Protein AF-A0A353Q3J8-F1 (afdb_monomer_lite)

Structure (mmCIF, N/CA/C/O backbone):
data_AF-A0A353Q3J8-F1
#
_entry.id   AF-A0A353Q3J8-F1
#
loop_
_atom_site.group_PDB
_atom_site.id
_atom_site.type_symbol
_atom_site.label_atom_id
_atom_site.label_alt_id
_atom_site.label_comp_id
_atom_site.label_asym_id
_atom_site.label_entity_id
_atom_site.label_seq_id
_atom_site.pdbx_PDB_ins_code
_atom_site.Cartn_x
_atom_site.Cartn_y
_atom_site.Cartn_z
_atom_site.occupancy
_atom_site.B_iso_or_equiv
_atom_site.auth_seq_id
_atom_site.auth_comp_id
_atom_site.auth_asym_id
_atom_site.auth_atom_id
_atom_site.pdbx_PDB_model_num
ATOM 1 N N . GLU A 1 1 ? 7.662 11.497 9.996 1.00 85.94 1 GLU A N 1
ATOM 2 C CA . GLU A 1 1 ? 6.488 12.151 10.629 1.00 85.94 1 GLU A CA 1
ATOM 3 C C . GLU A 1 1 ? 5.181 11.897 9.872 1.00 85.94 1 GLU A C 1
ATOM 5 O O . GLU A 1 1 ? 4.240 11.417 10.492 1.00 85.94 1 GLU A O 1
ATOM 10 N N . GLY A 1 2 ? 5.117 12.108 8.548 1.00 94.62 2 GLY A N 1
ATOM 11 C CA . GLY A 1 2 ? 3.888 11.893 7.757 1.00 94.62 2 GLY A CA 1
ATOM 12 C C . GLY A 1 2 ? 3.270 10.490 7.864 1.00 94.62 2 GLY A C 1
ATOM 13 O O . GLY A 1 2 ? 2.069 10.369 8.090 1.00 94.62 2 GLY A O 1
ATOM 14 N N . ALA A 1 3 ? 4.080 9.427 7.793 1.00 95.50 3 ALA A N 1
ATOM 15 C CA . ALA A 1 3 ? 3.588 8.055 7.955 1.00 95.50 3 ALA A CA 1
ATOM 16 C C . ALA A 1 3 ? 2.994 7.796 9.353 1.00 95.50 3 ALA A C 1
ATOM 18 O O . ALA A 1 3 ? 1.948 7.164 9.468 1.00 95.50 3 ALA A O 1
ATOM 19 N N . ALA A 1 4 ? 3.618 8.326 10.411 1.00 95.88 4 ALA A N 1
ATOM 20 C CA . ALA A 1 4 ? 3.119 8.195 11.780 1.00 95.88 4 ALA A CA 1
ATOM 21 C C . ALA A 1 4 ? 1.770 8.901 11.965 1.00 95.88 4 ALA A C 1
ATOM 23 O O . ALA A 1 4 ? 0.846 8.330 12.545 1.00 95.88 4 ALA A O 1
ATOM 24 N N . LEU A 1 5 ? 1.631 10.107 11.406 1.00 97.31 5 LEU A N 1
ATOM 25 C CA . LEU A 1 5 ? 0.361 10.827 11.402 1.00 97.31 5 LEU A CA 1
ATOM 26 C C . LEU A 1 5 ? -0.719 10.057 10.628 1.00 97.31 5 LEU A C 1
ATOM 28 O O . LEU A 1 5 ? -1.830 9.899 11.127 1.00 97.31 5 LEU A O 1
ATOM 32 N N . ALA A 1 6 ? -0.391 9.525 9.449 1.00 97.25 6 ALA A N 1
ATOM 33 C CA . ALA A 1 6 ? -1.319 8.722 8.659 1.00 97.25 6 ALA A CA 1
ATOM 34 C C . ALA A 1 6 ? -1.784 7.462 9.412 1.00 97.25 6 ALA A C 1
ATOM 36 O O . ALA A 1 6 ? -2.981 7.193 9.444 1.00 97.25 6 ALA A O 1
ATOM 37 N N . MET A 1 7 ? -0.876 6.732 10.072 1.00 96.69 7 MET A N 1
ATOM 38 C CA . MET A 1 7 ? -1.235 5.572 10.904 1.00 96.69 7 MET A CA 1
ATOM 39 C C . MET A 1 7 ? -2.183 5.960 12.048 1.00 96.69 7 MET A C 1
ATOM 41 O O . MET A 1 7 ? -3.181 5.279 12.272 1.00 96.69 7 MET A O 1
ATOM 45 N N . SER A 1 8 ? -1.924 7.085 12.725 1.00 97.25 8 SER A N 1
ATOM 46 C CA . SER A 1 8 ? -2.803 7.602 13.784 1.00 97.25 8 SER A CA 1
ATOM 47 C C . SER A 1 8 ? -4.209 7.941 13.266 1.00 97.25 8 SER A C 1
ATOM 49 O O . SER A 1 8 ? -5.211 7.576 13.884 1.00 97.25 8 SER A O 1
ATOM 51 N N . ILE A 1 9 ? -4.301 8.567 12.088 1.00 97.44 9 ILE A N 1
ATOM 52 C CA . ILE A 1 9 ? -5.581 8.868 11.430 1.00 97.44 9 ILE A CA 1
ATOM 53 C C . ILE A 1 9 ? -6.329 7.576 11.079 1.00 97.44 9 ILE A C 1
ATOM 55 O O . ILE A 1 9 ? -7.507 7.450 11.409 1.00 97.44 9 ILE A O 1
ATOM 59 N N . LEU A 1 10 ? -5.654 6.610 10.445 1.00 97.75 10 LEU A N 1
ATOM 60 C CA . LEU A 1 10 ? -6.245 5.323 10.064 1.00 97.75 10 LEU A CA 1
ATOM 61 C C . LEU A 1 10 ? -6.813 4.588 11.280 1.00 97.75 10 LEU A C 1
ATOM 63 O O . LEU A 1 10 ? -7.967 4.161 11.251 1.00 97.75 10 LEU A O 1
ATOM 67 N N . LYS A 1 11 ? -6.039 4.511 12.365 1.00 97.12 11 LYS A N 1
ATOM 68 C CA . LYS A 1 11 ? -6.471 3.872 13.609 1.00 97.12 11 LYS A CA 1
ATOM 69 C C . LYS A 1 11 ? -7.671 4.582 14.235 1.00 97.12 11 LYS A C 1
ATOM 71 O O . LYS A 1 11 ? -8.666 3.939 14.547 1.00 97.12 11 LYS A O 1
ATOM 76 N N . THR A 1 12 ? -7.626 5.911 14.320 1.00 98.12 12 THR A N 1
ATOM 77 C CA . THR A 1 12 ? -8.729 6.714 14.875 1.00 98.12 12 THR A CA 1
ATOM 78 C C . THR A 1 12 ? -10.029 6.526 14.085 1.00 98.12 12 THR A C 1
ATOM 80 O O . THR A 1 12 ? -11.115 6.490 14.660 1.00 98.12 12 THR A O 1
ATOM 83 N N . LEU A 1 13 ? -9.950 6.427 12.755 1.00 98.00 13 LEU A N 1
ATOM 84 C CA . LEU A 1 13 ? -11.119 6.174 11.909 1.00 98.00 13 LEU A CA 1
ATOM 85 C C . LEU A 1 13 ? -11.656 4.749 12.096 1.00 98.00 13 LEU A C 1
ATOM 87 O O . LEU A 1 13 ? -12.871 4.564 12.164 1.00 98.00 13 LEU A O 1
ATOM 91 N N . TYR A 1 14 ? -10.764 3.765 12.216 1.00 97.44 14 TYR A N 1
ATOM 92 C CA . TYR A 1 14 ? -11.132 2.371 12.455 1.00 97.44 14 TYR A CA 1
ATOM 93 C C . TYR A 1 14 ? -11.848 2.199 13.801 1.00 97.44 14 TYR A C 1
ATOM 95 O O . TYR A 1 14 ? -12.928 1.618 13.848 1.00 97.44 14 TYR A O 1
ATOM 103 N N . GLU A 1 15 ? -11.325 2.804 14.871 1.00 97.38 15 GLU A N 1
ATOM 104 C CA . GLU A 1 15 ? -11.934 2.790 16.211 1.00 97.38 15 GLU A CA 1
ATOM 105 C C . GLU A 1 15 ? -13.334 3.429 16.241 1.00 97.38 15 GLU A C 1
ATOM 107 O O . GLU A 1 15 ? -14.168 3.082 17.075 1.00 97.38 15 GLU A O 1
ATOM 112 N N . LYS A 1 16 ? -13.632 4.331 15.298 1.00 98.06 16 LYS A N 1
ATOM 113 C CA . LYS A 1 16 ? -14.966 4.928 15.113 1.00 98.06 16 LYS A CA 1
ATOM 114 C C . LYS A 1 16 ? -15.912 4.075 14.256 1.00 98.06 16 LYS A C 1
ATOM 116 O O . LYS A 1 16 ? -17.033 4.506 13.991 1.00 98.06 16 LYS A O 1
ATOM 121 N N . GLY A 1 17 ? -15.481 2.896 13.807 1.00 97.38 17 GLY A N 1
ATOM 122 C CA . GLY A 1 17 ? -16.269 1.977 12.984 1.00 97.38 17 GLY A CA 1
ATOM 123 C C . GLY A 1 17 ? -16.333 2.347 11.499 1.00 97.38 17 GLY A C 1
ATOM 124 O O . GLY A 1 17 ? -17.244 1.904 10.796 1.00 97.38 17 GLY A O 1
ATOM 125 N N . ALA A 1 18 ? -15.410 3.175 10.999 1.00 98.00 18 ALA A N 1
ATOM 126 C CA . ALA A 1 18 ? -15.385 3.546 9.587 1.00 98.00 18 ALA A CA 1
ATOM 127 C C . ALA A 1 18 ? -14.914 2.385 8.694 1.00 98.00 18 ALA A C 1
ATOM 129 O O . ALA A 1 18 ? -14.015 1.625 9.049 1.00 98.00 18 ALA A O 1
ATOM 130 N N . LYS A 1 19 ? -15.461 2.306 7.475 1.00 96.88 19 LYS A N 1
ATOM 131 C CA . LYS A 1 19 ? -14.875 1.509 6.386 1.00 96.88 19 LYS A CA 1
ATOM 132 C C . LYS A 1 19 ? -13.833 2.355 5.666 1.00 96.88 19 LYS A C 1
ATOM 134 O O . LYS A 1 19 ? -14.153 3.451 5.209 1.00 96.88 19 LYS A O 1
ATOM 139 N N . ILE A 1 20 ? -12.605 1.856 5.565 1.00 96.69 20 ILE A N 1
ATOM 140 C CA . ILE A 1 20 ? -11.456 2.633 5.093 1.00 96.69 20 ILE A CA 1
ATOM 141 C C . ILE A 1 20 ? -10.846 1.962 3.866 1.00 96.69 20 ILE A C 1
ATOM 143 O O . ILE A 1 20 ? -10.585 0.764 3.869 1.00 96.69 20 ILE A O 1
ATOM 147 N N . ILE A 1 21 ? -10.575 2.762 2.835 1.00 95.88 21 ILE A N 1
ATOM 148 C CA . ILE A 1 21 ? -9.667 2.415 1.741 1.00 95.88 21 ILE A CA 1
ATOM 149 C C . ILE A 1 21 ? -8.624 3.525 1.686 1.00 95.88 21 ILE A C 1
ATOM 151 O O . ILE A 1 21 ? -8.974 4.699 1.581 1.00 95.88 21 ILE A O 1
ATOM 155 N N . ALA A 1 22 ? -7.349 3.157 1.771 1.00 95.31 22 ALA A N 1
ATOM 156 C CA . ALA A 1 22 ? -6.245 4.103 1.728 1.00 95.31 22 ALA A CA 1
ATOM 157 C C . ALA A 1 22 ? -5.172 3.619 0.753 1.00 95.31 22 ALA A C 1
ATOM 159 O O . ALA A 1 22 ? -4.749 2.467 0.792 1.00 95.31 22 ALA A O 1
ATOM 160 N N . THR A 1 23 ? -4.712 4.519 -0.112 1.00 94.25 23 THR A N 1
ATOM 161 C CA . THR A 1 23 ? -3.574 4.289 -1.007 1.00 94.25 23 THR A CA 1
ATOM 162 C C . THR A 1 23 ? -2.373 5.064 -0.497 1.00 94.25 23 THR A C 1
ATOM 164 O O . THR A 1 23 ? -2.505 6.224 -0.109 1.00 94.25 23 THR A O 1
ATOM 167 N N . THR A 1 24 ? -1.192 4.456 -0.514 1.00 92.38 24 THR A N 1
ATOM 168 C CA . THR A 1 24 ? 0.020 5.097 -0.003 1.00 92.38 24 THR A CA 1
ATOM 169 C C . THR A 1 24 ? 1.272 4.590 -0.703 1.00 92.38 24 THR A C 1
ATOM 171 O O . THR A 1 24 ? 1.320 3.457 -1.181 1.00 92.38 24 THR A O 1
ATOM 174 N N . HIS A 1 25 ? 2.300 5.436 -0.725 1.00 90.19 25 HIS A N 1
ATOM 175 C CA . HIS A 1 25 ? 3.664 5.062 -1.094 1.00 90.19 25 HIS A CA 1
ATOM 176 C C . HIS A 1 25 ? 4.556 4.808 0.136 1.00 90.19 25 HIS A C 1
ATOM 178 O O . HIS A 1 25 ? 5.687 4.359 -0.025 1.00 90.19 25 HIS A O 1
ATOM 184 N N . TYR A 1 26 ? 4.066 5.059 1.358 1.00 91.81 26 TYR A N 1
ATOM 185 C CA . TYR A 1 26 ? 4.822 4.824 2.590 1.00 91.81 26 TYR A CA 1
ATOM 186 C C . TYR A 1 26 ? 4.901 3.334 2.923 1.00 91.81 26 TYR A C 1
ATOM 188 O O . TYR A 1 26 ? 3.887 2.675 3.169 1.00 91.81 26 TYR A O 1
ATOM 196 N N . SER A 1 27 ? 6.123 2.807 2.970 1.00 90.81 27 SER A N 1
ATOM 197 C CA . SER A 1 27 ? 6.390 1.405 3.303 1.00 90.81 27 SER A CA 1
ATOM 198 C C . SER A 1 27 ? 6.016 1.074 4.749 1.00 90.81 27 SER A C 1
ATOM 200 O O . SER A 1 27 ? 5.580 -0.036 5.036 1.00 90.81 27 SER A O 1
ATOM 202 N N . GLU A 1 28 ? 6.113 2.043 5.653 1.00 94.31 28 GLU A N 1
ATOM 203 C CA . GLU A 1 28 ? 5.763 1.909 7.065 1.00 94.31 28 GLU A CA 1
ATOM 204 C C . GLU A 1 28 ? 4.282 1.573 7.252 1.00 94.31 28 GLU A C 1
ATOM 206 O O . GLU A 1 28 ? 3.941 0.752 8.100 1.00 94.31 28 GLU A O 1
ATOM 211 N N . ILE A 1 29 ? 3.404 2.131 6.409 1.00 94.94 29 ILE A N 1
ATOM 212 C CA . ILE A 1 29 ? 1.969 1.822 6.447 1.00 94.94 29 ILE A CA 1
ATOM 213 C C . ILE A 1 29 ? 1.708 0.388 5.969 1.00 94.94 29 ILE A C 1
ATOM 215 O O . ILE A 1 29 ? 0.834 -0.281 6.514 1.00 94.94 29 ILE A O 1
ATOM 219 N N . LYS A 1 30 ? 2.499 -0.130 5.015 1.00 93.31 30 LYS A N 1
ATOM 220 C CA . LYS A 1 30 ? 2.408 -1.545 4.611 1.00 93.31 30 LYS A CA 1
ATOM 221 C C . LYS A 1 30 ? 2.725 -2.468 5.784 1.00 93.31 30 LYS A C 1
ATOM 223 O O . LYS A 1 30 ? 2.032 -3.459 5.985 1.00 93.31 30 LYS A O 1
ATOM 228 N N . VAL A 1 31 ? 3.758 -2.133 6.563 1.00 93.75 31 VAL A N 1
ATOM 229 C CA . VAL A 1 31 ? 4.143 -2.893 7.763 1.00 93.75 31 VAL A CA 1
ATOM 230 C C . VAL A 1 31 ? 3.077 -2.776 8.851 1.00 93.75 31 VAL A C 1
ATOM 232 O O . VAL A 1 31 ? 2.745 -3.775 9.481 1.00 93.75 31 VAL A O 1
ATOM 235 N 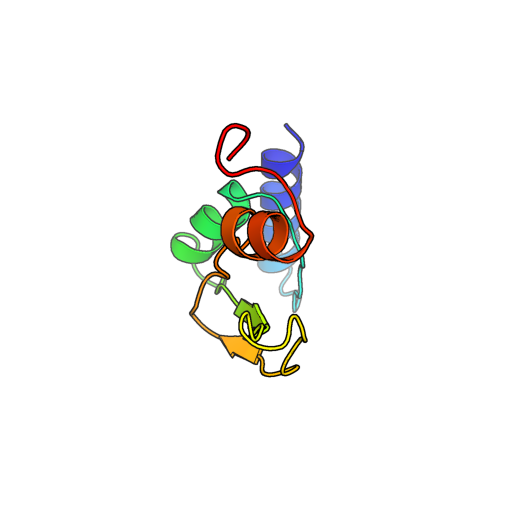N . PHE A 1 32 ? 2.518 -1.584 9.052 1.00 95.25 32 PHE A N 1
ATOM 236 C CA . PHE A 1 32 ? 1.402 -1.356 9.970 1.00 95.25 32 PHE A CA 1
ATOM 237 C C . PHE A 1 32 ? 0.196 -2.237 9.630 1.00 95.25 32 PHE A C 1
ATOM 239 O O . PHE A 1 32 ? -0.267 -2.977 10.490 1.00 95.25 32 PHE A O 1
ATOM 246 N N . ALA A 1 33 ? -0.237 -2.254 8.367 1.00 95.00 33 ALA A N 1
ATOM 247 C CA . ALA A 1 33 ? -1.383 -3.045 7.919 1.00 95.00 33 ALA A CA 1
ATOM 248 C C . ALA A 1 33 ? -1.170 -4.571 7.990 1.00 95.00 33 ALA A C 1
ATOM 250 O O . ALA A 1 33 ? -2.127 -5.318 7.856 1.00 95.00 33 ALA A O 1
ATOM 251 N N . MET A 1 34 ? 0.066 -5.053 8.178 1.00 92.69 34 MET A N 1
ATOM 252 C CA . MET A 1 34 ? 0.331 -6.475 8.459 1.00 92.69 34 MET A CA 1
ATOM 253 C C . MET A 1 34 ? 0.215 -6.833 9.941 1.00 92.69 34 MET A C 1
ATOM 255 O O . MET A 1 34 ? 0.103 -8.009 10.271 1.00 92.69 34 MET A O 1
ATOM 259 N N . LYS A 1 35 ? 0.363 -5.847 10.830 1.00 93.62 35 LYS A N 1
ATOM 260 C CA . LYS A 1 35 ? 0.495 -6.062 12.276 1.00 93.62 35 LYS A CA 1
ATOM 261 C C . LYS A 1 35 ? -0.748 -5.644 13.046 1.00 93.62 35 LYS A C 1
ATOM 263 O O . LYS A 1 35 ? -1.032 -6.242 14.077 1.00 93.62 35 LYS A O 1
ATOM 268 N N . GLU A 1 36 ? -1.433 -4.605 12.583 1.00 94.94 36 GLU A N 1
ATOM 269 C CA . GLU A 1 36 ? -2.605 -4.066 13.260 1.00 94.94 36 GLU A CA 1
ATOM 270 C C . GLU A 1 36 ? -3.853 -4.872 12.887 1.00 94.94 36 GLU A C 1
ATOM 272 O O . GLU A 1 36 ? -4.155 -5.079 11.711 1.00 94.94 36 GLU A O 1
ATOM 277 N N . GLU A 1 37 ? -4.595 -5.308 13.900 1.00 93.81 37 GLU A N 1
ATOM 278 C CA . GLU A 1 37 ? -5.871 -5.990 13.714 1.00 93.81 37 GLU A CA 1
ATOM 279 C C . GLU A 1 37 ? -6.885 -5.084 12.996 1.00 93.81 37 GLU A C 1
ATOM 281 O O . GLU A 1 37 ? -6.986 -3.889 13.273 1.00 93.81 37 GLU A O 1
ATOM 286 N N . GLY A 1 38 ? -7.652 -5.662 12.070 1.00 95.00 38 GLY A N 1
ATOM 287 C CA . GLY A 1 38 ? -8.659 -4.934 11.293 1.00 95.00 38 GLY A CA 1
ATOM 288 C C . GLY A 1 38 ? -8.118 -4.213 10.056 1.00 95.00 38 GLY A C 1
ATOM 289 O O . GLY A 1 38 ? -8.902 -3.621 9.313 1.00 95.00 38 GLY A O 1
ATOM 290 N N . PHE A 1 39 ? -6.812 -4.301 9.792 1.00 96.69 39 PHE A N 1
ATOM 291 C CA . PHE A 1 39 ? -6.184 -3.805 8.571 1.00 96.69 39 PHE A CA 1
ATOM 292 C C . PHE A 1 39 ? -5.638 -4.963 7.731 1.00 96.69 39 PHE A C 1
ATOM 294 O O . PHE A 1 39 ? -5.199 -5.983 8.252 1.00 96.69 39 PHE A O 1
ATOM 301 N N . GLU A 1 40 ? -5.668 -4.798 6.410 1.00 95.81 40 GLU A N 1
ATOM 302 C CA . GLU A 1 40 ? -5.091 -5.743 5.455 1.00 95.81 40 GLU A CA 1
ATOM 303 C C . GLU A 1 40 ? -4.428 -4.959 4.316 1.00 95.81 40 GLU A C 1
ATOM 305 O O . GLU A 1 40 ? -4.912 -3.903 3.898 1.00 95.81 40 GLU A O 1
ATOM 310 N N . ASN A 1 41 ? -3.308 -5.466 3.799 1.00 96.12 41 ASN A N 1
ATOM 311 C CA . ASN A 1 41 ? -2.705 -4.910 2.592 1.00 96.12 41 ASN A CA 1
ATOM 312 C C . ASN A 1 41 ? -3.482 -5.325 1.344 1.00 96.12 41 ASN A C 1
ATOM 314 O O . ASN A 1 41 ? -3.912 -6.466 1.213 1.00 96.12 41 ASN A O 1
ATOM 318 N N . ALA A 1 42 ? -3.541 -4.430 0.366 1.00 95.19 42 ALA A N 1
ATOM 319 C CA . ALA A 1 42 ? -3.929 -4.778 -0.988 1.00 95.19 42 ALA A CA 1
ATOM 320 C C . ALA A 1 42 ? -2.997 -4.099 -1.990 1.00 95.19 42 ALA A C 1
ATOM 322 O O . ALA A 1 42 ? -2.428 -3.035 -1.724 1.00 95.19 42 ALA A O 1
ATOM 323 N N . SER A 1 43 ? -2.842 -4.710 -3.157 1.00 93.81 43 SER A N 1
ATOM 324 C CA . SER A 1 43 ? -2.090 -4.131 -4.264 1.00 93.81 43 SER A CA 1
ATOM 325 C C . SER A 1 43 ? -2.771 -4.375 -5.596 1.00 93.81 43 SER A C 1
ATOM 327 O O . SER A 1 43 ? -3.571 -5.292 -5.742 1.00 93.81 43 SER A O 1
ATOM 329 N N . VAL A 1 44 ? -2.477 -3.517 -6.568 1.00 93.25 44 VAL A N 1
ATOM 330 C CA . VAL A 1 44 ? -2.925 -3.705 -7.946 1.00 93.25 44 VAL A CA 1
ATOM 331 C C . VAL A 1 44 ? -1.780 -4.326 -8.723 1.00 93.25 44 VAL A C 1
ATOM 333 O O . VAL A 1 44 ? -0.650 -3.837 -8.669 1.00 93.25 44 VAL A O 1
ATOM 336 N N . GLU A 1 45 ? -2.070 -5.410 -9.426 1.00 92.56 45 GLU A N 1
ATOM 337 C CA . GLU A 1 45 ? -1.083 -6.082 -10.251 1.00 92.56 45 GLU A CA 1
ATOM 338 C C . GLU A 1 45 ? -0.654 -5.208 -11.439 1.00 92.56 45 GLU A C 1
ATOM 340 O O . GLU A 1 45 ? -1.443 -4.500 -12.077 1.00 92.56 45 GLU A O 1
ATOM 345 N N . PHE A 1 46 ? 0.644 -5.280 -11.720 1.00 91.38 46 PHE A N 1
ATOM 346 C CA . PHE A 1 46 ? 1.310 -4.554 -12.782 1.00 91.38 46 PHE A CA 1
ATOM 347 C C . PHE A 1 46 ? 2.147 -5.531 -13.597 1.00 91.38 46 PHE A C 1
ATOM 349 O O . PHE A 1 46 ? 2.980 -6.252 -13.044 1.00 91.38 46 PHE A O 1
ATOM 356 N N . ASP A 1 47 ? 1.934 -5.525 -14.905 1.00 90.50 47 ASP A N 1
ATOM 357 C CA . ASP A 1 47 ? 2.690 -6.328 -15.847 1.00 90.50 47 ASP A CA 1
ATOM 358 C C . ASP A 1 47 ? 3.967 -5.577 -16.251 1.00 90.50 47 ASP A C 1
ATOM 360 O O . ASP A 1 47 ? 3.942 -4.573 -16.972 1.00 90.50 47 ASP A O 1
ATOM 364 N N . VAL A 1 48 ? 5.103 -6.081 -15.766 1.00 86.38 48 VAL A N 1
ATOM 365 C CA . VAL A 1 48 ? 6.434 -5.536 -16.059 1.00 86.38 48 VAL A CA 1
ATOM 366 C C . VAL A 1 48 ? 6.877 -5.793 -17.501 1.00 86.38 48 VAL A C 1
ATOM 368 O O . VAL A 1 48 ? 7.655 -4.997 -18.028 1.00 86.38 48 VAL A O 1
ATOM 371 N N . GLU A 1 49 ? 6.347 -6.827 -18.167 1.00 87.56 49 GLU A N 1
ATOM 372 C CA . GLU A 1 49 ? 6.624 -7.170 -19.569 1.00 87.56 49 GLU A CA 1
ATOM 373 C C . GLU A 1 49 ? 5.847 -6.303 -20.552 1.00 87.56 49 GLU A C 1
ATOM 375 O O . GLU A 1 49 ? 6.305 -6.087 -21.672 1.00 87.56 49 GLU A O 1
ATOM 380 N N . THR A 1 50 ? 4.763 -5.643 -20.137 1.00 90.50 50 THR A N 1
ATOM 381 C CA . THR A 1 50 ? 4.057 -4.641 -20.967 1.00 90.50 50 THR A CA 1
ATOM 382 C C . THR A 1 50 ? 4.134 -3.202 -20.445 1.00 90.50 50 THR A C 1
ATOM 384 O O . THR A 1 50 ? 3.792 -2.283 -21.188 1.00 90.50 50 THR A O 1
ATOM 387 N N . LEU A 1 51 ? 4.632 -2.990 -19.220 1.00 88.81 51 LEU A N 1
ATOM 388 C CA . LEU A 1 51 ? 4.559 -1.727 -18.467 1.00 88.81 51 LEU A CA 1
ATOM 389 C C . LEU A 1 51 ? 3.119 -1.232 -18.279 1.00 88.81 51 LEU A C 1
ATOM 391 O O . LEU A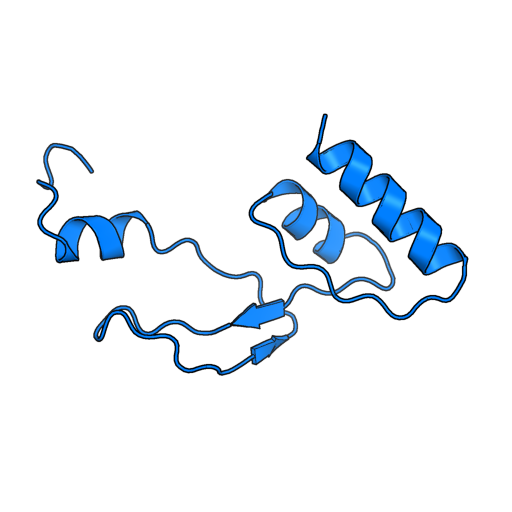 1 51 ? 2.856 -0.028 -18.317 1.00 88.81 51 LEU A O 1
ATOM 395 N N . ARG A 1 52 ? 2.167 -2.152 -18.100 1.00 90.06 52 ARG A N 1
ATOM 396 C CA . ARG A 1 52 ? 0.745 -1.810 -17.986 1.00 90.06 52 ARG A CA 1
ATOM 397 C C . ARG A 1 52 ? 0.148 -2.332 -16.683 1.00 90.06 52 ARG A C 1
ATOM 399 O O . ARG A 1 52 ? 0.491 -3.425 -16.235 1.00 90.06 52 ARG A O 1
ATOM 406 N N . PRO A 1 53 ? -0.783 -1.584 -16.069 1.00 90.69 53 PRO A N 1
ATOM 407 C CA . PRO A 1 53 ? -1.612 -2.139 -15.010 1.00 90.69 53 PRO A CA 1
ATOM 408 C C . PRO A 1 53 ? -2.510 -3.241 -15.584 1.00 90.69 53 PRO A C 1
ATOM 410 O O . PRO A 1 53 ? -3.114 -3.060 -16.641 1.00 90.69 53 PRO A O 1
ATOM 413 N N . THR A 1 54 ? -2.652 -4.358 -14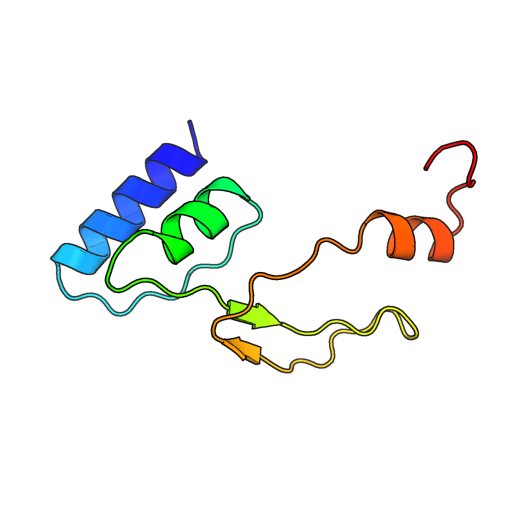.869 1.00 93.69 54 THR A N 1
ATOM 414 C CA . THR A 1 54 ? -3.666 -5.376 -15.212 1.00 93.69 54 THR A CA 1
ATOM 415 C C . THR A 1 54 ? -5.025 -5.041 -14.593 1.00 93.69 54 THR A C 1
ATOM 417 O O . THR A 1 54 ? -6.023 -5.697 -14.882 1.00 93.69 54 THR A O 1
ATOM 420 N N . TYR A 1 55 ? -5.063 -4.014 -13.730 1.00 93.19 55 TYR A N 1
ATOM 421 C CA . TYR A 1 55 ? -6.215 -3.596 -12.924 1.00 93.19 55 TYR A CA 1
ATOM 422 C C . TYR A 1 55 ? -6.781 -4.702 -12.021 1.00 93.19 55 TYR A C 1
ATOM 424 O O . TYR A 1 55 ? -7.891 -4.582 -11.503 1.00 93.19 55 TYR A O 1
ATOM 432 N N . ARG A 1 56 ? -6.007 -5.764 -11.778 1.00 94.75 56 ARG A N 1
ATOM 433 C CA . ARG A 1 56 ? -6.374 -6.839 -10.862 1.00 94.75 56 ARG A CA 1
ATOM 434 C C . ARG A 1 56 ? -5.976 -6.474 -9.435 1.00 94.75 56 ARG A C 1
ATOM 436 O O . ARG A 1 56 ? -4.799 -6.247 -9.163 1.00 94.75 56 ARG A O 1
ATOM 443 N N . LEU A 1 57 ? -6.952 -6.430 -8.530 1.00 94.56 57 LEU A N 1
ATOM 444 C CA . LEU A 1 57 ? -6.716 -6.232 -7.100 1.00 94.56 57 LEU A CA 1
ATOM 445 C C . LEU A 1 57 ? -6.298 -7.555 -6.447 1.00 94.56 57 LEU A C 1
ATOM 447 O O . LEU A 1 57 ? -6.971 -8.571 -6.606 1.00 94.56 57 LEU A O 1
ATOM 451 N N . LEU A 1 58 ? -5.211 -7.518 -5.688 1.00 94.38 58 LEU A N 1
ATOM 452 C CA . LEU A 1 58 ? -4.679 -8.620 -4.900 1.00 94.38 58 LEU A CA 1
ATOM 453 C C . LEU A 1 58 ? -4.755 -8.235 -3.418 1.00 94.38 58 LEU A C 1
ATOM 455 O O . LEU A 1 58 ? -3.975 -7.403 -2.951 1.00 94.38 58 LEU A O 1
ATOM 459 N N . THR A 1 59 ? -5.710 -8.808 -2.688 1.00 94.62 59 THR A N 1
ATOM 460 C CA . THR A 1 59 ? -5.867 -8.617 -1.236 1.00 9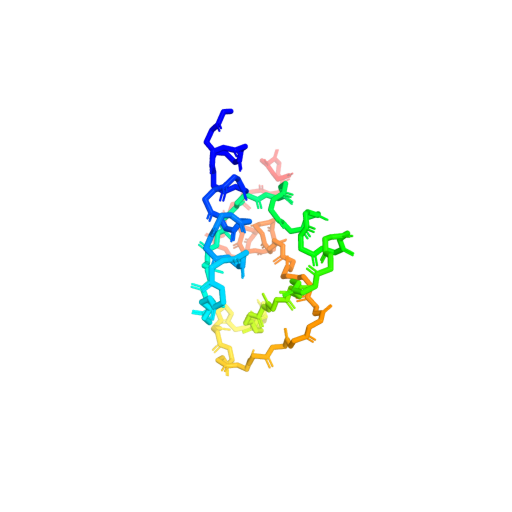4.62 59 THR A CA 1
ATOM 461 C C . THR A 1 59 ? -4.926 -9.540 -0.463 1.00 94.62 59 THR A C 1
ATOM 463 O O . THR A 1 59 ? -4.544 -10.604 -0.950 1.00 94.62 59 THR A O 1
ATOM 466 N N . GLY A 1 60 ? -4.479 -9.105 0.710 1.00 92.19 60 GLY A N 1
ATOM 467 C CA . GLY A 1 60 ? -3.478 -9.789 1.533 1.00 92.19 60 GLY A CA 1
ATOM 468 C C . GLY A 1 60 ? -2.038 -9.664 1.020 1.00 92.19 60 GLY A C 1
ATOM 469 O O . GLY A 1 60 ? -1.098 -10.004 1.739 1.00 92.19 60 GLY A O 1
ATOM 470 N N . ILE A 1 61 ? -1.829 -9.147 -0.198 1.00 89.56 61 ILE A N 1
ATOM 471 C CA . ILE A 1 61 ? -0.508 -9.071 -0.832 1.00 89.56 61 ILE A CA 1
ATOM 472 C C . ILE A 1 61 ? -0.014 -7.617 -0.862 1.00 89.56 61 ILE A C 1
ATOM 474 O O . ILE A 1 61 ? -0.614 -6.775 -1.542 1.00 89.56 61 ILE A O 1
ATOM 478 N N . PRO A 1 62 ? 1.104 -7.292 -0.184 1.00 87.44 62 PRO A N 1
ATOM 479 C CA . PRO A 1 62 ? 1.728 -5.982 -0.315 1.00 87.44 62 PRO A CA 1
ATOM 480 C C . PRO A 1 62 ? 2.300 -5.810 -1.728 1.00 87.44 62 PRO A C 1
ATOM 482 O O . PRO A 1 62 ? 2.996 -6.678 -2.252 1.00 87.44 62 PRO A O 1
ATOM 485 N N . GLY A 1 63 ? 2.062 -4.653 -2.339 1.00 83.94 63 GLY A N 1
ATOM 486 C CA . GLY A 1 63 ? 2.586 -4.370 -3.675 1.00 83.94 63 GLY A CA 1
ATOM 487 C C . GLY A 1 63 ? 4.112 -4.256 -3.679 1.00 83.94 63 GLY A C 1
ATOM 488 O O . GLY A 1 63 ? 4.691 -3.577 -2.816 1.00 83.94 63 GLY A O 1
ATOM 489 N N . LYS A 1 64 ? 4.752 -4.877 -4.677 1.00 80.81 64 LYS A N 1
ATOM 490 C CA . LYS A 1 64 ? 6.192 -4.762 -4.947 1.00 80.81 64 LYS A CA 1
ATOM 491 C C . LYS A 1 64 ? 6.496 -3.448 -5.673 1.00 80.81 64 LYS A C 1
ATOM 493 O O . LYS A 1 64 ? 5.754 -3.037 -6.560 1.00 80.81 64 LYS A O 1
ATOM 498 N N . SER A 1 65 ? 7.598 -2.791 -5.307 1.00 79.75 65 SER A N 1
ATOM 499 C CA . SER A 1 65 ? 8.129 -1.677 -6.100 1.00 79.75 65 SER A CA 1
ATOM 500 C C . SER A 1 65 ? 8.907 -2.237 -7.291 1.00 79.75 65 SER A C 1
ATOM 502 O O . SER A 1 65 ? 9.876 -2.969 -7.099 1.00 79.75 65 SER A O 1
ATOM 504 N N . ASN A 1 66 ? 8.488 -1.900 -8.510 1.00 85.62 66 ASN A N 1
ATOM 505 C CA . ASN A 1 66 ? 9.128 -2.345 -9.754 1.00 85.62 66 ASN A CA 1
ATOM 506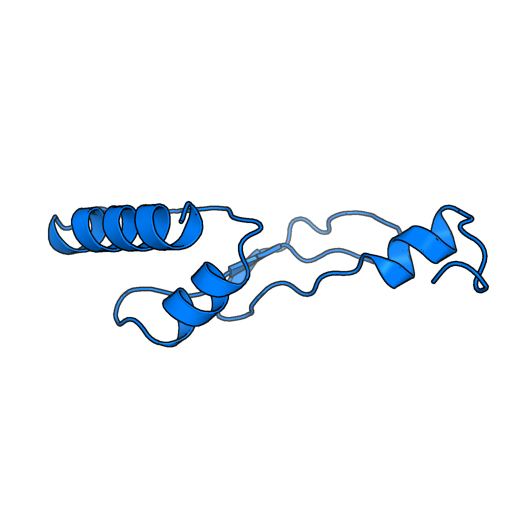 C C . ASN A 1 66 ? 10.090 -1.289 -10.329 1.00 85.62 66 ASN A C 1
ATOM 508 O O . ASN A 1 66 ? 10.395 -1.325 -11.516 1.00 85.62 66 ASN A O 1
ATOM 512 N N . ALA A 1 67 ? 10.553 -0.341 -9.505 1.00 88.88 67 ALA A N 1
ATOM 513 C CA . ALA A 1 67 ? 11.312 0.828 -9.952 1.00 88.88 67 ALA A CA 1
ATOM 514 C C . ALA A 1 67 ? 12.513 0.466 -10.840 1.00 88.88 67 ALA A C 1
ATOM 516 O O . ALA A 1 67 ? 12.633 1.006 -11.929 1.00 88.88 67 ALA A O 1
ATOM 517 N N . PHE A 1 68 ? 13.349 -0.489 -10.427 1.00 90.44 68 PHE A N 1
ATOM 518 C CA . PHE A 1 68 ? 14.529 -0.884 -11.203 1.00 90.44 68 PHE A CA 1
ATOM 519 C C . PHE A 1 68 ? 14.187 -1.497 -12.566 1.00 90.44 68 PHE A C 1
ATOM 521 O O . PHE A 1 68 ? 14.801 -1.144 -13.568 1.00 90.44 68 PHE A O 1
ATOM 528 N N . GLU A 1 69 ? 13.186 -2.378 -12.619 1.00 89.94 69 GLU A N 1
ATOM 529 C CA . GLU A 1 69 ? 12.767 -3.033 -13.865 1.00 89.94 69 GLU A CA 1
ATOM 530 C C . GLU A 1 69 ? 12.167 -2.023 -14.849 1.00 89.94 69 GLU A C 1
ATOM 532 O O . GLU A 1 69 ? 12.486 -2.018 -16.037 1.00 89.94 69 GLU A O 1
ATOM 537 N N . ILE A 1 70 ? 11.343 -1.109 -14.328 1.00 90.44 70 ILE A N 1
ATOM 538 C CA . ILE A 1 70 ? 10.743 -0.026 -15.107 1.00 90.44 70 ILE A CA 1
ATOM 539 C C . ILE A 1 70 ? 11.835 0.922 -15.617 1.00 90.44 70 ILE A C 1
ATOM 541 O O . ILE A 1 70 ? 11.840 1.251 -16.800 1.00 90.44 70 ILE A O 1
ATOM 545 N N . SER A 1 71 ? 12.780 1.327 -14.764 1.00 93.44 71 SER A N 1
ATOM 546 C CA . SER A 1 71 ? 13.874 2.226 -15.143 1.00 93.44 71 SER A CA 1
ATOM 547 C C . SER A 1 71 ? 14.757 1.642 -16.246 1.00 93.44 71 SER A C 1
ATOM 549 O O . SER A 1 71 ? 14.996 2.337 -17.234 1.00 93.44 71 SER A O 1
ATOM 551 N N . ARG A 1 72 ? 15.173 0.367 -16.139 1.00 91.94 72 ARG A N 1
ATOM 552 C CA . ARG A 1 72 ? 15.914 -0.329 -17.211 1.00 91.94 72 ARG A CA 1
ATOM 553 C C . ARG A 1 72 ? 15.151 -0.267 -18.526 1.00 91.94 72 ARG A C 1
ATOM 555 O O . ARG A 1 72 ? 15.688 0.117 -19.561 1.00 91.94 72 ARG A O 1
ATOM 562 N N . ARG A 1 73 ? 13.859 -0.591 -18.482 1.00 88.12 73 ARG A N 1
ATOM 563 C CA . ARG A 1 73 ? 13.020 -0.645 -19.678 1.00 8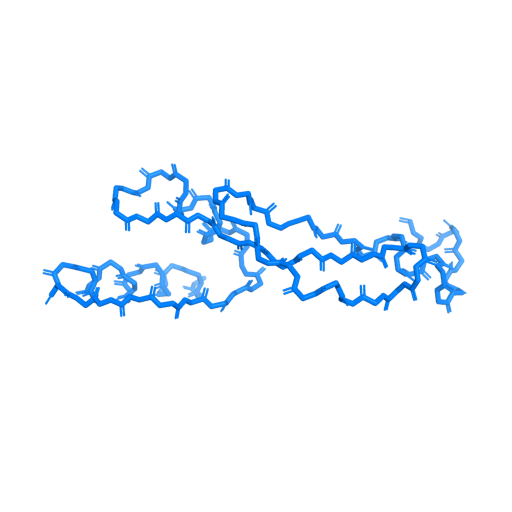8.12 73 ARG A CA 1
ATOM 564 C C . ARG A 1 73 ? 12.747 0.722 -20.310 1.00 88.12 73 ARG A C 1
ATOM 566 O O . ARG A 1 73 ? 12.532 0.798 -21.517 1.00 88.12 73 ARG A O 1
ATOM 573 N N . LEU A 1 74 ? 12.769 1.790 -19.516 1.00 91.62 74 LEU A N 1
ATOM 574 C CA . LEU A 1 74 ? 12.680 3.169 -19.999 1.00 91.62 74 LEU A CA 1
ATOM 575 C C . LEU A 1 74 ? 14.022 3.717 -20.521 1.00 91.62 74 LEU A C 1
ATOM 577 O O . LEU A 1 74 ? 14.060 4.854 -20.988 1.00 91.62 74 LEU A O 1
ATOM 581 N N . GLY A 1 75 ? 15.098 2.923 -20.488 1.00 93.50 75 GLY A N 1
ATOM 582 C CA . GLY A 1 75 ? 16.396 3.270 -21.069 1.00 93.50 75 GLY A CA 1
ATOM 583 C C . GLY A 1 75 ? 17.395 3.880 -20.087 1.00 93.50 75 GLY A C 1
ATOM 584 O O . GLY A 1 75 ? 18.370 4.492 -20.522 1.00 93.50 75 GLY A O 1
ATOM 585 N N . LEU A 1 76 ? 17.174 3.743 -18.775 1.00 95.94 76 LEU A N 1
ATOM 586 C CA . LEU A 1 76 ? 18.180 4.123 -17.787 1.00 95.94 76 LEU A CA 1
ATOM 587 C C . LEU A 1 76 ? 19.336 3.111 -17.823 1.00 95.94 76 LEU A C 1
ATOM 589 O O . LEU A 1 76 ? 19.098 1.905 -17.802 1.00 95.94 76 LEU A O 1
ATOM 593 N N . SER A 1 77 ? 20.572 3.612 -17.894 1.00 95.88 77 SER A N 1
ATOM 594 C CA . SER A 1 77 ? 21.782 2.780 -17.944 1.00 95.88 77 SER A CA 1
ATOM 595 C C . SER A 1 77 ? 21.896 1.874 -16.715 1.00 95.88 77 SER A C 1
ATOM 597 O O . SER A 1 77 ? 21.646 2.328 -15.597 1.00 95.88 77 SER A O 1
ATOM 599 N N . ASP A 1 78 ? 22.358 0.636 -16.914 1.00 93.62 78 ASP A N 1
ATOM 600 C CA . ASP A 1 78 ? 22.665 -0.302 -15.825 1.00 93.62 78 ASP A CA 1
ATOM 601 C C . ASP A 1 78 ? 23.767 0.222 -14.890 1.00 93.62 78 ASP A C 1
ATOM 603 O O . ASP A 1 78 ? 23.844 -0.196 -13.745 1.00 93.62 78 ASP A O 1
ATOM 607 N N . GLU A 1 79 ? 24.591 1.177 -15.328 1.00 96.25 79 GLU A N 1
ATOM 608 C CA . GLU A 1 79 ? 25.575 1.833 -14.453 1.00 96.25 79 GLU A CA 1
ATOM 609 C C . GLU A 1 79 ? 24.930 2.770 -13.411 1.00 96.25 79 GLU A C 1
ATOM 611 O O . GLU A 1 79 ? 25.572 3.129 -12.425 1.00 96.25 79 GLU A O 1
ATOM 616 N N . ILE A 1 80 ? 23.680 3.197 -13.632 1.00 93.50 80 ILE A N 1
ATOM 617 C CA . ILE A 1 80 ? 22.925 4.094 -12.737 1.00 93.50 80 ILE A CA 1
ATOM 618 C C . ILE A 1 80 ? 22.018 3.297 -11.779 1.00 93.50 80 ILE A C 1
ATOM 620 O O . ILE A 1 80 ? 21.605 3.826 -10.745 1.00 93.50 80 ILE A O 1
ATOM 624 N N . ILE A 1 81 ? 21.679 2.055 -12.134 1.00 90.19 81 ILE A N 1
ATOM 625 C CA . ILE A 1 81 ? 20.718 1.195 -11.427 1.00 90.19 81 ILE A CA 1
ATOM 626 C C . ILE A 1 81 ? 21.414 0.314 -10.394 1.00 90.19 81 ILE A C 1
ATOM 628 O O . ILE A 1 81 ? 20.899 0.281 -9.252 1.00 90.19 81 ILE A O 1
#

Foldseek 3Di:
DVVVVVLVVVVVCVVVVDDDDDDDPDVVVQVVQVPDPPHWDKDFDADLVVRGTPRDIDTNDHDDDCPVSVCVVVPNDPVVD

Sequence (81 aa):
EGAALAMSILKTLYEKGAKIIATTHYSEIKVFAMKEEGFENASVEFDVETLRPTYRLLTGIPGKSNAFEISRRLGLSDEII

Secondary structure (DSSP, 8-state):
-HHHHHHHHHHHHHHTT---------HHHHHHHHHSTT---EEEEEETTTTEEEEEEEET-PPPP-HHHHHHHTT--TTT-

Radius of gyration: 15.8 Å; chains: 1; bounding box: 42×22×37 Å

pLDDT: mean 93.15, std 3.86, range [79.75, 98.12]